Protein AF-A0A929UCB6-F1 (afdb_monomer_lite)

pLDDT: mean 86.77, std 10.2, range [45.97, 95.31]

Secondary structure (DSSP, 8-state):
-HHHHHHHHHHHHHHHHHHHHHHHHHTT--SSHHHHHHHIIIIIHHHHHHHHHHHHHHHHHS-TTT--SPPHHHHHH---

Foldseek 3Di:
DVVLVVLLVVLVVQLVVLVVLLVVLVVVQDPDPVSNVVSCVPPNVVSVVSNVVSVVVNLVSDDPVPDPDPDPCCVVPVDD

Sequence (80 aa):
ETEICTKSAKLTDELLSSTQKLEADMEKVPENNEDAMRYYHRIIVKDMEACRLAADQLEAITDEKYWPFPVYSKLLFSEK

Radius of gyration: 16.1 Å; chains: 1; bounding box: 37×32×45 Å

Structure (mmCIF, N/CA/C/O backbone):
data_AF-A0A929UCB6-F1
#
_entry.id   AF-A0A929UCB6-F1
#
loop_
_atom_site.group_PDB
_atom_site.id
_atom_site.type_symbol
_atom_site.label_atom_id
_atom_site.label_alt_id
_atom_site.label_comp_id
_atom_site.label_asym_id
_atom_site.label_entity_id
_atom_site.label_seq_id
_atom_site.pdbx_PDB_ins_code
_atom_site.Cartn_x
_atom_site.Cartn_y
_atom_site.Cartn_z
_atom_site.occupancy
_atom_site.B_iso_or_equiv
_atom_site.auth_seq_id
_atom_site.auth_comp_id
_atom_site.auth_asym_id
_atom_site.auth_atom_id
_atom_site.pdbx_PDB_model_num
ATOM 1 N N . GLU A 1 1 ? -14.036 -6.927 22.601 1.00 54.59 1 GLU A N 1
ATOM 2 C CA . GLU A 1 1 ? -12.924 -5.949 22.663 1.00 54.59 1 GLU A CA 1
ATOM 3 C C . GLU A 1 1 ? -11.626 -6.492 22.067 1.00 54.59 1 GLU A C 1
ATOM 5 O O . GLU A 1 1 ? -11.092 -5.865 21.163 1.00 54.59 1 GLU A O 1
ATOM 10 N N . THR A 1 2 ? -11.157 -7.679 22.467 1.00 75.88 2 THR A N 1
ATOM 11 C CA . THR A 1 2 ? -9.913 -8.282 21.937 1.00 75.88 2 THR A CA 1
ATOM 12 C C . THR A 1 2 ? -9.914 -8.492 20.419 1.00 75.88 2 THR A C 1
ATOM 14 O O . THR A 1 2 ? -8.902 -8.255 19.770 1.00 75.88 2 THR A O 1
ATOM 17 N N . GLU A 1 3 ? -11.051 -8.874 19.832 1.00 81.75 3 GLU A N 1
ATOM 18 C CA . GLU A 1 3 ? -11.149 -9.167 18.397 1.00 81.75 3 GLU A CA 1
ATOM 19 C C . GLU A 1 3 ? -10.867 -7.943 17.506 1.00 81.75 3 GLU A C 1
ATOM 21 O O . GLU A 1 3 ? -10.117 -8.047 16.536 1.00 81.75 3 GLU A O 1
ATOM 26 N N . ILE A 1 4 ? -11.399 -6.768 17.856 1.00 82.06 4 ILE A N 1
ATOM 27 C CA . ILE A 1 4 ? -11.183 -5.529 17.088 1.00 82.06 4 ILE A CA 1
ATOM 28 C C . ILE A 1 4 ? -9.720 -5.094 17.187 1.00 82.06 4 ILE A C 1
ATOM 30 O O . ILE A 1 4 ? -9.105 -4.813 16.161 1.00 82.06 4 ILE A O 1
ATOM 34 N N . CYS A 1 5 ? -9.128 -5.138 18.386 1.00 82.31 5 CYS A N 1
ATOM 35 C CA . CYS A 1 5 ? -7.701 -4.861 18.563 1.00 82.31 5 CYS A CA 1
ATOM 36 C C . CYS A 1 5 ? -6.829 -5.797 17.719 1.00 82.31 5 CYS A C 1
ATOM 38 O O . CYS A 1 5 ? -5.896 -5.339 17.067 1.00 82.31 5 CYS A O 1
ATOM 40 N N . THR A 1 6 ? -7.144 -7.096 17.670 1.00 87.12 6 THR A N 1
ATOM 41 C CA . THR A 1 6 ? -6.375 -8.030 16.831 1.00 87.12 6 THR A CA 1
ATOM 42 C C . THR A 1 6 ? -6.534 -7.760 15.337 1.00 87.12 6 THR A C 1
ATOM 44 O O . THR A 1 6 ? -5.570 -7.928 14.596 1.00 87.12 6 THR A O 1
ATOM 47 N N . LYS A 1 7 ? -7.720 -7.335 14.881 1.00 88.06 7 LYS A N 1
ATOM 48 C CA . LYS A 1 7 ? -7.950 -6.957 13.478 1.00 88.06 7 LYS A CA 1
ATOM 49 C C . LYS A 1 7 ? -7.185 -5.683 13.117 1.00 88.06 7 LYS A C 1
ATOM 51 O O . LYS A 1 7 ? -6.485 -5.677 12.115 1.00 88.06 7 LYS A O 1
ATOM 56 N N . SER A 1 8 ? -7.253 -4.655 13.960 1.00 87.38 8 SER A N 1
ATOM 57 C CA . SER A 1 8 ? -6.522 -3.397 13.765 1.00 87.38 8 SER A CA 1
ATOM 58 C C . SER A 1 8 ? -5.004 -3.602 13.743 1.00 87.38 8 SER A C 1
ATOM 60 O O . SER A 1 8 ? -4.341 -3.082 12.848 1.00 87.38 8 SER A O 1
ATOM 62 N N . ALA A 1 9 ? -4.461 -4.427 14.647 1.00 90.25 9 ALA A N 1
ATOM 63 C CA . ALA A 1 9 ? -3.037 -4.762 14.649 1.00 90.25 9 ALA A CA 1
ATOM 64 C C . ALA A 1 9 ? -2.617 -5.449 13.339 1.00 90.25 9 ALA A C 1
ATOM 66 O O . ALA A 1 9 ? -1.696 -4.991 12.674 1.00 90.25 9 ALA A O 1
ATOM 67 N N . LYS A 1 10 ? -3.359 -6.481 12.913 1.00 92.31 10 LYS A N 1
ATOM 68 C CA . LYS A 1 10 ? -3.074 -7.203 11.663 1.00 92.31 10 LYS A CA 1
ATOM 69 C C . LYS A 1 10 ? -3.110 -6.301 10.434 1.00 92.31 10 LYS A C 1
ATOM 71 O O . LYS A 1 10 ? -2.216 -6.388 9.604 1.00 92.31 10 LYS A O 1
ATOM 76 N N . LEU A 1 11 ? -4.128 -5.449 10.318 1.00 91.69 11 LEU A N 1
ATOM 77 C CA . LEU A 1 11 ? -4.256 -4.545 9.175 1.00 91.69 11 LEU A CA 1
ATOM 78 C C . LEU A 1 11 ? -3.170 -3.467 9.176 1.00 91.69 11 LEU A C 1
ATOM 80 O O . LEU A 1 11 ? -2.691 -3.085 8.115 1.00 91.69 11 LEU A O 1
ATOM 84 N N . THR A 1 12 ? -2.751 -3.004 10.355 1.00 91.19 12 THR A N 1
ATOM 85 C CA . THR A 1 12 ? -1.607 -2.089 10.484 1.00 91.19 12 THR A CA 1
ATOM 86 C C . THR A 1 12 ? -0.316 -2.756 10.013 1.00 91.19 12 THR A C 1
ATOM 88 O O . THR A 1 12 ? 0.435 -2.154 9.248 1.00 91.19 12 THR A O 1
ATOM 91 N N . ASP A 1 13 ? -0.078 -4.007 10.415 1.00 93.06 13 ASP A N 1
ATOM 92 C CA . ASP A 1 13 ? 1.091 -4.778 9.978 1.00 93.06 13 ASP A CA 1
ATOM 93 C C . ASP A 1 13 ? 1.063 -5.036 8.459 1.00 93.06 13 ASP A C 1
ATOM 95 O O . ASP A 1 13 ? 2.083 -4.906 7.779 1.00 93.06 13 ASP A O 1
ATOM 99 N N . GLU A 1 14 ? -0.108 -5.365 7.908 1.00 93.31 14 GLU A N 1
ATOM 100 C CA . GLU A 1 14 ? -0.313 -5.591 6.473 1.00 93.31 14 GLU A CA 1
ATOM 101 C C . GLU A 1 14 ? -0.104 -4.313 5.654 1.00 93.31 14 GLU A C 1
ATOM 103 O O . GLU A 1 14 ? 0.578 -4.343 4.624 1.00 93.31 14 GLU A O 1
ATOM 108 N N . LEU A 1 15 ? -0.625 -3.180 6.134 1.00 92.50 15 LEU A N 1
ATOM 109 C CA . LEU A 1 15 ? -0.399 -1.876 5.522 1.00 92.50 15 LEU A CA 1
ATOM 110 C C . LEU A 1 15 ? 1.092 -1.529 5.536 1.00 92.50 15 LEU A C 1
ATOM 112 O O . LEU A 1 15 ? 1.629 -1.175 4.490 1.00 92.50 15 LEU A O 1
ATOM 116 N N . LEU A 1 16 ? 1.770 -1.698 6.677 1.00 93.25 16 LEU A N 1
ATOM 117 C CA . LEU A 1 16 ? 3.202 -1.427 6.809 1.00 93.25 16 LEU A CA 1
ATOM 118 C C . LEU A 1 16 ? 4.033 -2.285 5.846 1.00 93.25 16 LEU A C 1
ATOM 120 O O . LEU A 1 16 ? 4.902 -1.767 5.139 1.00 93.25 16 LEU A O 1
ATOM 124 N N . SER A 1 17 ? 3.751 -3.588 5.781 1.00 94.12 17 SER A N 1
ATOM 125 C CA . SER A 1 17 ? 4.440 -4.499 4.865 1.00 94.12 17 SER A CA 1
ATOM 126 C C . SER A 1 17 ? 4.198 -4.122 3.401 1.00 94.12 17 SER A C 1
ATOM 128 O O . SER A 1 17 ? 5.136 -4.142 2.601 1.00 94.12 17 SER A O 1
ATOM 130 N N . SER A 1 18 ? 2.969 -3.736 3.056 1.00 92.69 18 SER A N 1
ATOM 131 C CA . SER A 1 18 ? 2.613 -3.308 1.701 1.00 92.69 18 SER A CA 1
ATOM 132 C C . SER A 1 18 ? 3.308 -1.998 1.325 1.00 92.69 18 SER A C 1
ATOM 134 O O . SER A 1 18 ? 3.843 -1.892 0.223 1.00 92.69 18 SER A O 1
ATOM 136 N N . THR A 1 19 ? 3.395 -1.031 2.246 1.00 93.12 19 THR A N 1
ATOM 137 C CA . THR A 1 19 ? 4.116 0.230 2.008 1.00 93.12 19 THR A CA 1
ATOM 138 C C . THR A 1 19 ? 5.612 0.011 1.827 1.00 93.12 19 THR A C 1
ATOM 140 O O . THR A 1 19 ? 6.185 0.549 0.886 1.00 93.12 19 THR A O 1
ATOM 143 N N . GLN A 1 20 ? 6.233 -0.846 2.643 1.00 95.19 20 GLN A N 1
ATOM 144 C CA . GLN A 1 20 ? 7.652 -1.190 2.493 1.00 95.19 20 GLN A CA 1
ATOM 145 C C . GLN A 1 20 ? 7.930 -1.865 1.149 1.00 95.19 20 GLN A C 1
ATOM 147 O O . GLN A 1 20 ? 8.941 -1.596 0.503 1.00 95.19 20 GLN A O 1
ATOM 152 N N . LYS A 1 21 ? 7.023 -2.743 0.709 1.00 94.50 21 LYS A N 1
ATOM 153 C CA . LYS A 1 21 ? 7.123 -3.380 -0.602 1.00 94.50 21 LYS A CA 1
ATOM 154 C C . LYS A 1 21 ? 7.008 -2.350 -1.727 1.00 94.50 21 LYS A C 1
ATOM 156 O O . LYS A 1 21 ? 7.842 -2.356 -2.627 1.00 94.50 21 LYS A O 1
ATOM 161 N N . LEU A 1 22 ? 6.016 -1.463 -1.655 1.00 94.06 22 LEU A N 1
ATOM 162 C CA . LEU A 1 22 ? 5.811 -0.394 -2.632 1.00 94.06 22 LEU A CA 1
ATOM 163 C C . LEU A 1 22 ? 7.042 0.518 -2.736 1.00 94.06 22 LEU A C 1
ATOM 165 O O . LEU A 1 22 ? 7.463 0.835 -3.844 1.00 94.06 22 LEU A O 1
ATOM 169 N N . GLU A 1 23 ? 7.640 0.907 -1.607 1.00 94.69 23 GLU A N 1
ATOM 170 C CA . GLU A 1 23 ? 8.881 1.691 -1.570 1.00 94.69 23 GLU A CA 1
ATOM 171 C C . GLU A 1 23 ? 10.041 0.938 -2.235 1.00 94.69 23 GLU A C 1
ATOM 173 O O . GLU A 1 23 ? 10.686 1.469 -3.139 1.00 94.69 23 GLU A O 1
ATOM 178 N N . ALA A 1 24 ? 10.255 -0.328 -1.868 1.00 95.25 24 ALA A N 1
ATOM 179 C CA . ALA A 1 24 ? 11.321 -1.147 -2.442 1.00 95.25 24 ALA A CA 1
ATOM 180 C C . ALA A 1 24 ? 11.140 -1.398 -3.949 1.00 95.25 24 ALA A C 1
ATOM 182 O O . ALA A 1 24 ? 12.120 -1.500 -4.687 1.00 95.25 24 ALA A O 1
ATOM 183 N N . ASP A 1 25 ? 9.902 -1.533 -4.423 1.00 94.19 25 ASP A N 1
ATOM 184 C CA . ASP A 1 25 ? 9.620 -1.722 -5.844 1.00 94.19 25 ASP A CA 1
ATOM 185 C C . ASP A 1 25 ? 9.686 -0.397 -6.617 1.00 94.19 25 ASP A C 1
ATOM 187 O O . ASP A 1 25 ? 10.056 -0.420 -7.793 1.00 94.19 25 ASP A O 1
ATOM 191 N N . MET A 1 26 ? 9.445 0.748 -5.969 1.00 92.94 26 MET A N 1
ATOM 192 C CA . MET A 1 26 ? 9.669 2.083 -6.539 1.00 92.94 26 MET A CA 1
ATOM 193 C C . MET A 1 26 ? 11.153 2.346 -6.827 1.00 92.94 26 MET A C 1
ATOM 195 O O . MET A 1 26 ? 11.484 2.947 -7.846 1.00 92.94 26 MET A O 1
ATOM 199 N N . GLU A 1 27 ? 12.059 1.854 -5.978 1.00 94.19 27 GLU A N 1
ATOM 200 C CA . GLU A 1 27 ? 13.510 1.957 -6.203 1.00 94.19 27 GLU A CA 1
ATOM 201 C C . GLU A 1 27 ? 13.995 1.139 -7.412 1.00 94.19 27 GLU A C 1
ATOM 203 O O . GLU A 1 27 ? 15.056 1.415 -7.969 1.00 94.19 27 GLU A O 1
ATOM 208 N N . LYS A 1 28 ? 13.222 0.137 -7.846 1.00 93.94 28 LYS A N 1
ATOM 209 C CA . LYS A 1 28 ? 13.561 -0.751 -8.972 1.00 93.94 28 LYS A CA 1
ATOM 210 C C . LYS A 1 28 ? 12.987 -0.284 -10.307 1.00 93.94 28 LYS A C 1
ATOM 212 O O . LYS A 1 28 ? 13.102 -1.008 -11.300 1.00 93.94 28 LYS A O 1
ATOM 217 N N . VAL A 1 29 ? 12.337 0.880 -10.344 1.00 93.25 29 VAL A N 1
ATOM 218 C CA . VAL A 1 29 ? 11.773 1.423 -11.582 1.00 93.25 29 VAL A CA 1
ATOM 219 C C . VAL A 1 29 ? 12.910 1.625 -12.596 1.00 93.25 29 VAL A C 1
ATOM 221 O O . VAL A 1 29 ? 13.884 2.315 -12.295 1.00 93.25 29 VAL A O 1
ATOM 224 N N . PRO A 1 30 ? 12.822 1.023 -13.795 1.00 92.56 30 PRO A N 1
ATOM 225 C CA . PRO A 1 30 ? 13.872 1.144 -14.799 1.00 92.56 30 PRO A CA 1
ATOM 226 C C . PRO A 1 30 ? 13.941 2.570 -15.365 1.00 92.56 30 PRO A C 1
ATOM 228 O O . PRO A 1 30 ? 12.929 3.254 -15.471 1.00 92.56 30 PRO A O 1
ATOM 231 N N . GLU A 1 31 ? 15.129 3.006 -15.792 1.00 91.62 31 GLU A N 1
ATOM 232 C CA . GLU A 1 31 ? 15.332 4.352 -16.358 1.00 91.62 31 GLU A CA 1
ATOM 233 C C . GLU A 1 31 ? 14.715 4.525 -17.756 1.00 91.62 31 GLU A C 1
ATOM 235 O O . GLU A 1 31 ? 14.390 5.637 -18.172 1.00 91.62 31 GLU A O 1
ATOM 240 N N . ASN A 1 32 ? 14.558 3.432 -18.514 1.00 95.31 32 ASN A N 1
ATOM 241 C CA . ASN A 1 32 ? 13.941 3.488 -19.834 1.00 95.31 32 ASN A CA 1
ATOM 242 C C . ASN A 1 32 ? 12.446 3.805 -19.704 1.00 95.31 32 ASN A C 1
ATOM 244 O O . ASN A 1 32 ? 11.706 3.054 -19.077 1.00 95.31 32 ASN A O 1
ATOM 248 N N . ASN A 1 33 ? 11.990 4.871 -20.366 1.00 91.50 33 ASN A N 1
ATOM 249 C CA . ASN A 1 33 ? 10.607 5.342 -20.282 1.00 91.50 33 ASN A CA 1
ATOM 250 C C . ASN A 1 33 ? 9.551 4.276 -20.627 1.00 91.50 33 ASN A C 1
ATOM 252 O O . ASN A 1 33 ? 8.512 4.223 -19.971 1.00 91.50 33 ASN A O 1
ATOM 256 N N . GLU A 1 34 ? 9.771 3.432 -21.641 1.00 93.62 34 GLU A N 1
ATOM 257 C CA . GLU A 1 34 ? 8.785 2.410 -22.019 1.00 93.62 34 GLU A CA 1
ATOM 258 C C . GLU A 1 34 ? 8.695 1.308 -20.961 1.00 93.62 34 GLU A C 1
ATOM 260 O O . GLU A 1 34 ? 7.597 0.925 -20.540 1.00 93.62 34 GLU A O 1
ATOM 265 N N . ASP A 1 35 ? 9.846 0.842 -20.485 1.00 91.56 35 ASP A N 1
ATOM 266 C CA . ASP A 1 35 ? 9.911 -0.168 -19.434 1.00 91.56 35 ASP A CA 1
ATOM 267 C C . ASP A 1 35 ? 9.391 0.382 -18.104 1.00 91.56 35 ASP A C 1
ATOM 269 O O . ASP A 1 35 ? 8.676 -0.326 -17.395 1.00 91.56 35 ASP A O 1
ATOM 273 N N . ALA A 1 36 ? 9.650 1.657 -17.802 1.00 93.56 36 ALA A N 1
ATOM 274 C CA . ALA A 1 36 ? 9.138 2.344 -16.623 1.00 93.56 36 ALA A CA 1
ATOM 275 C C . ALA A 1 36 ? 7.612 2.397 -16.659 1.00 93.56 36 ALA A C 1
ATOM 277 O O . ALA A 1 36 ? 6.961 1.971 -15.708 1.00 93.56 36 ALA A O 1
ATOM 278 N N . MET A 1 37 ? 7.018 2.829 -17.779 1.00 93.75 37 MET A N 1
ATOM 279 C CA . MET A 1 37 ? 5.560 2.845 -17.949 1.00 93.75 37 MET A CA 1
ATOM 280 C C . MET A 1 37 ? 4.952 1.455 -17.735 1.00 93.75 37 MET A C 1
ATOM 282 O O . MET A 1 37 ? 3.955 1.306 -17.020 1.00 93.75 37 MET A O 1
ATOM 286 N N . ARG A 1 38 ? 5.563 0.416 -18.318 1.00 94.81 38 ARG A N 1
ATOM 287 C CA . ARG A 1 38 ? 5.115 -0.974 -18.139 1.00 94.81 38 ARG A CA 1
ATOM 288 C C . ARG A 1 38 ? 5.256 -1.427 -16.687 1.00 94.81 38 ARG A C 1
ATOM 290 O O . ARG A 1 38 ? 4.362 -2.115 -16.194 1.00 94.81 38 ARG A O 1
ATOM 297 N N . TYR A 1 39 ? 6.341 -1.055 -16.017 1.00 95.31 39 TYR A N 1
ATOM 298 C CA . TYR A 1 39 ? 6.615 -1.411 -14.629 1.00 95.31 39 TYR A CA 1
ATOM 299 C C . TYR A 1 39 ? 5.637 -0.729 -13.668 1.00 95.31 39 TYR A C 1
ATOM 301 O O . TYR A 1 39 ? 5.003 -1.409 -12.862 1.00 95.31 39 TYR A O 1
ATOM 309 N N . TYR A 1 40 ? 5.405 0.576 -13.830 1.00 94.88 40 TYR A N 1
ATOM 310 C CA . TYR A 1 40 ? 4.402 1.317 -13.067 1.00 94.88 40 TYR A CA 1
ATOM 311 C C . TYR A 1 40 ? 3.021 0.681 -13.189 1.00 94.88 40 TYR A C 1
ATOM 313 O O . TYR A 1 40 ? 2.374 0.385 -12.186 1.00 94.88 40 TYR A O 1
ATOM 321 N N . HIS A 1 41 ? 2.584 0.408 -14.419 1.00 94.38 41 HIS A N 1
ATOM 322 C CA . HIS A 1 41 ? 1.258 -0.149 -14.657 1.00 94.38 41 HIS A CA 1
ATOM 323 C C . HIS A 1 41 ? 1.095 -1.581 -14.122 1.00 94.38 41 HIS A C 1
ATOM 325 O O . HIS A 1 41 ? 0.016 -1.955 -13.667 1.00 94.38 41 HIS A O 1
ATOM 331 N N . ARG A 1 42 ? 2.145 -2.409 -14.192 1.00 93.75 42 ARG A N 1
ATOM 332 C CA . ARG A 1 42 ? 2.057 -3.835 -13.834 1.00 93.75 42 ARG A CA 1
ATOM 333 C C . ARG A 1 42 ? 2.336 -4.127 -12.366 1.00 93.75 42 ARG A C 1
ATOM 335 O O . ARG A 1 42 ? 1.772 -5.103 -11.868 1.00 93.75 42 ARG A O 1
ATOM 342 N N . ILE A 1 43 ? 3.224 -3.356 -11.742 1.00 94.56 43 ILE A N 1
ATOM 343 C CA . ILE A 1 43 ? 3.773 -3.613 -10.406 1.00 94.56 43 ILE A CA 1
ATOM 344 C C . ILE A 1 43 ? 3.287 -2.531 -9.443 1.00 94.56 43 ILE A C 1
ATOM 346 O O . ILE A 1 43 ? 2.410 -2.805 -8.629 1.00 94.56 43 ILE A O 1
ATOM 350 N N . ILE A 1 44 ? 3.725 -1.283 -9.637 1.00 94.94 44 ILE A N 1
ATOM 351 C CA . ILE A 1 44 ? 3.462 -0.182 -8.697 1.00 94.94 44 ILE A CA 1
ATOM 352 C C . ILE A 1 44 ? 1.967 0.047 -8.465 1.00 94.94 44 ILE A C 1
ATOM 354 O O . ILE A 1 44 ? 1.541 0.154 -7.321 1.00 94.94 44 ILE A O 1
ATOM 358 N N . VAL A 1 45 ? 1.141 0.069 -9.517 1.00 94.56 45 VAL A N 1
ATOM 359 C CA . VAL A 1 45 ? -0.315 0.259 -9.365 1.00 94.56 45 VAL A CA 1
ATOM 360 C C . VAL A 1 45 ? -0.952 -0.848 -8.517 1.00 94.56 45 VAL A C 1
ATOM 362 O O . VAL A 1 45 ? -1.851 -0.564 -7.730 1.00 94.56 45 VAL A O 1
ATOM 365 N N . LYS A 1 46 ? -0.476 -2.094 -8.630 1.00 94.06 46 LYS A N 1
ATOM 366 C CA . LYS A 1 46 ? -0.997 -3.209 -7.825 1.00 94.06 46 LYS A CA 1
ATOM 367 C C . LYS A 1 46 ? -0.556 -3.114 -6.371 1.00 94.06 46 LYS A C 1
ATOM 369 O O . LYS A 1 46 ? -1.350 -3.395 -5.480 1.00 94.06 46 LYS A O 1
ATOM 374 N N . ASP A 1 47 ? 0.683 -2.701 -6.129 1.00 93.75 47 ASP A N 1
ATOM 375 C CA . ASP A 1 47 ? 1.182 -2.499 -4.769 1.00 93.75 47 ASP A CA 1
ATOM 376 C C . ASP A 1 47 ? 0.471 -1.317 -4.091 1.00 93.75 47 ASP A C 1
ATOM 378 O O . ASP A 1 47 ? 0.076 -1.412 -2.931 1.00 93.75 47 ASP A O 1
ATOM 382 N N . MET A 1 48 ? 0.193 -0.242 -4.837 1.00 93.81 48 MET A N 1
ATOM 383 C CA . MET A 1 48 ? -0.645 0.868 -4.370 1.00 93.81 48 MET A CA 1
ATOM 384 C C . MET A 1 48 ? -2.072 0.418 -4.042 1.00 93.81 48 MET A C 1
ATOM 386 O O . MET A 1 48 ? -2.639 0.861 -3.044 1.00 93.81 48 MET A O 1
ATOM 390 N N . GLU A 1 49 ? -2.661 -0.459 -4.858 1.00 94.31 49 GLU A N 1
ATOM 391 C CA . GLU A 1 49 ? -3.987 -1.021 -4.592 1.00 94.31 49 GLU A CA 1
ATOM 392 C C . GLU A 1 49 ? -4.001 -1.866 -3.311 1.00 94.31 49 GLU A C 1
ATOM 394 O O . GLU A 1 49 ? -4.931 -1.733 -2.517 1.00 94.31 49 GLU A O 1
ATOM 399 N N . ALA A 1 50 ? -2.955 -2.660 -3.061 1.00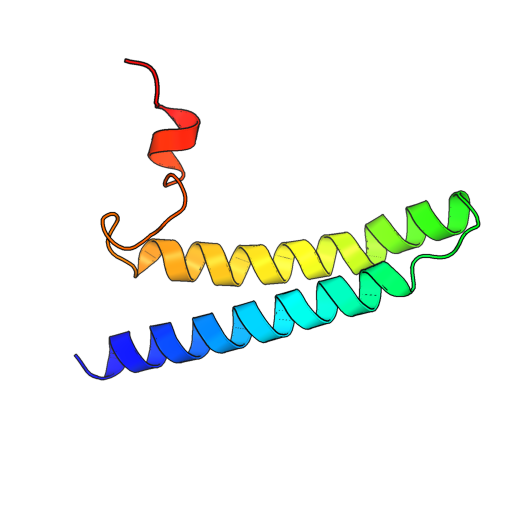 92.31 50 ALA A N 1
ATOM 400 C CA . ALA A 1 50 ? -2.811 -3.430 -1.825 1.00 92.31 50 ALA A CA 1
ATOM 401 C C . ALA A 1 50 ? -2.734 -2.523 -0.585 1.00 92.31 50 ALA A C 1
ATOM 403 O O . ALA A 1 50 ? -3.489 -2.721 0.368 1.00 92.31 50 ALA A O 1
ATOM 404 N N . CYS A 1 51 ? -1.902 -1.474 -0.628 1.00 92.56 51 CYS A N 1
ATOM 405 C CA . CYS A 1 51 ? -1.848 -0.465 0.435 1.00 92.56 51 CYS A CA 1
ATOM 406 C C . CYS A 1 51 ? -3.219 0.182 0.666 1.00 92.56 51 CYS A C 1
ATOM 408 O O . CYS A 1 51 ? -3.651 0.341 1.807 1.00 92.56 51 CYS A O 1
ATOM 410 N N . ARG A 1 52 ? -3.924 0.537 -0.416 1.00 91.31 52 ARG A N 1
ATOM 411 C CA . ARG A 1 52 ? -5.241 1.172 -0.325 1.00 91.31 52 ARG A CA 1
ATOM 412 C C . ARG A 1 52 ? -6.266 0.255 0.336 1.00 91.31 52 ARG A C 1
ATOM 414 O O . ARG A 1 52 ? -6.957 0.697 1.240 1.00 91.31 52 ARG A O 1
ATOM 421 N N . LEU A 1 53 ? -6.331 -1.017 -0.054 1.00 91.12 53 LEU A N 1
ATOM 422 C CA . LEU A 1 53 ? -7.283 -1.972 0.524 1.00 91.12 53 LEU A CA 1
ATOM 423 C C . LEU A 1 53 ? -7.103 -2.133 2.040 1.00 91.12 53 LEU A C 1
ATOM 425 O O . LEU A 1 53 ? -8.093 -2.147 2.771 1.00 91.12 53 LEU A O 1
ATOM 429 N N . ALA A 1 54 ? -5.858 -2.220 2.519 1.00 90.75 54 ALA A N 1
ATOM 430 C CA . ALA A 1 54 ? -5.576 -2.297 3.952 1.00 90.75 54 ALA A CA 1
ATOM 431 C C . ALA A 1 54 ? -5.963 -0.995 4.683 1.00 90.75 54 ALA A C 1
ATOM 433 O O . ALA A 1 54 ? -6.557 -1.042 5.762 1.00 90.75 54 ALA A O 1
ATOM 434 N N . ALA A 1 55 ? -5.686 0.165 4.078 1.00 89.12 55 ALA A N 1
ATOM 435 C CA . ALA A 1 55 ? -6.059 1.468 4.626 1.00 89.12 55 ALA A CA 1
ATOM 436 C C . ALA A 1 55 ? -7.584 1.682 4.677 1.00 89.12 55 ALA A C 1
ATOM 438 O O . ALA A 1 55 ? -8.087 2.120 5.706 1.00 89.12 55 ALA A O 1
ATOM 439 N N . ASP A 1 56 ? -8.326 1.309 3.631 1.00 89.56 56 ASP A N 1
ATOM 440 C CA . ASP A 1 56 ? -9.793 1.420 3.579 1.00 89.56 56 ASP A CA 1
ATOM 441 C C . ASP A 1 56 ? -10.451 0.554 4.672 1.00 89.56 56 ASP A C 1
ATOM 443 O O . ASP A 1 56 ? -11.424 0.946 5.322 1.00 89.56 56 ASP A O 1
ATOM 447 N N . GLN A 1 57 ? -9.900 -0.640 4.919 1.00 88.62 57 GLN A N 1
ATOM 448 C CA . GLN A 1 57 ? -10.368 -1.516 5.995 1.00 88.62 57 GLN A CA 1
ATOM 449 C C . GLN A 1 57 ? -10.051 -0.948 7.383 1.00 88.62 57 GLN A C 1
ATOM 451 O O . GLN A 1 57 ? -10.862 -1.106 8.299 1.00 88.62 57 GLN A O 1
ATOM 456 N N . LEU A 1 58 ? -8.905 -0.278 7.542 1.00 87.44 58 LEU A N 1
ATOM 457 C CA . LEU A 1 58 ? -8.555 0.442 8.768 1.00 87.44 58 LEU A CA 1
ATOM 458 C C . LEU A 1 58 ? -9.458 1.659 8.999 1.00 87.44 58 LEU A C 1
ATOM 460 O O . LEU A 1 58 ? -9.876 1.868 10.139 1.00 87.44 58 LEU A O 1
ATOM 464 N N . GLU A 1 59 ? -9.808 2.411 7.952 1.00 86.88 59 GLU A N 1
ATOM 465 C CA . GLU A 1 59 ? -10.745 3.543 8.023 1.00 86.88 59 GLU A CA 1
ATOM 466 C C . GLU A 1 59 ? -12.106 3.089 8.570 1.00 86.88 59 GLU A C 1
ATOM 468 O O . GLU A 1 59 ? -12.664 3.733 9.453 1.00 86.88 59 GLU A O 1
ATOM 473 N N . ALA A 1 60 ? -12.614 1.933 8.128 1.00 85.38 60 ALA A N 1
ATOM 474 C CA . ALA A 1 60 ? -13.916 1.421 8.560 1.00 85.38 60 ALA A CA 1
ATOM 475 C C . ALA A 1 60 ? -13.982 0.999 10.043 1.00 85.38 60 ALA A C 1
ATOM 477 O O . ALA A 1 60 ? -15.077 0.917 10.606 1.00 85.38 60 ALA A O 1
ATOM 478 N N . ILE A 1 61 ? -12.842 0.686 10.671 1.00 87.12 61 ILE A N 1
ATOM 479 C CA . ILE A 1 61 ? -12.782 0.217 12.068 1.00 87.12 61 ILE A CA 1
ATOM 480 C C . ILE A 1 61 ? -12.171 1.236 13.034 1.00 87.12 61 ILE A C 1
ATOM 482 O O . ILE A 1 61 ? -12.243 1.031 14.248 1.00 87.12 61 ILE A O 1
ATOM 486 N N . THR A 1 62 ? -11.559 2.302 12.517 1.00 83.69 62 THR A N 1
ATOM 487 C CA . THR A 1 62 ? -10.937 3.357 13.321 1.00 83.69 62 THR A CA 1
ATO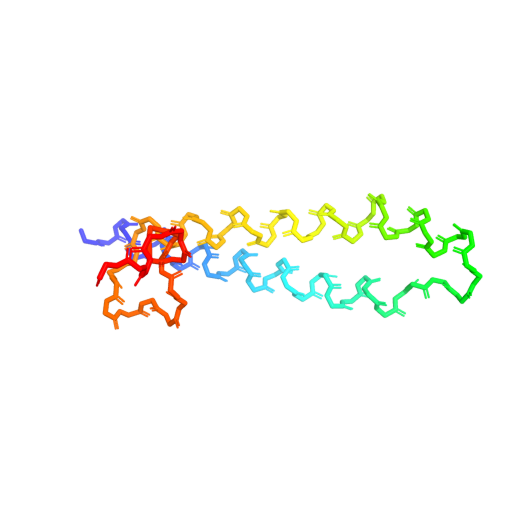M 488 C C . THR A 1 62 ? -11.905 4.521 13.458 1.00 83.69 62 THR A C 1
ATOM 490 O O . THR A 1 62 ? -12.496 4.972 12.484 1.00 83.69 62 THR A O 1
ATOM 493 N N . ASP A 1 63 ? -12.078 5.022 14.678 1.00 83.06 63 ASP A N 1
ATOM 494 C CA . ASP A 1 63 ? -12.899 6.210 14.903 1.00 83.06 63 ASP A CA 1
ATOM 495 C C . ASP A 1 63 ? -12.250 7.442 14.249 1.00 83.06 63 ASP A C 1
ATOM 497 O O . ASP A 1 63 ? -11.027 7.613 14.268 1.00 83.06 63 ASP A O 1
ATOM 501 N N . GLU A 1 64 ? -13.084 8.319 13.695 1.00 77.00 64 GLU A N 1
ATOM 502 C CA . GLU A 1 64 ? -12.682 9.526 12.972 1.00 77.00 64 GLU A CA 1
ATOM 503 C C . GLU A 1 64 ? -11.727 10.422 13.776 1.00 77.00 64 GLU A C 1
ATOM 505 O O . GLU A 1 64 ? -10.843 11.061 13.210 1.00 77.00 64 GLU A O 1
ATOM 510 N N . LYS A 1 65 ? -11.849 10.445 15.109 1.00 80.19 65 LYS A N 1
ATOM 511 C CA . LYS A 1 65 ? -10.957 11.218 15.984 1.00 80.19 65 LYS A CA 1
ATOM 512 C C . LYS A 1 65 ? -9.502 10.739 15.931 1.00 80.19 65 LYS A C 1
ATOM 514 O O . LYS A 1 65 ? -8.595 11.522 16.215 1.00 80.19 65 LYS A O 1
ATOM 519 N N . TYR A 1 66 ? -9.286 9.460 15.635 1.00 80.19 66 TYR A N 1
ATOM 520 C CA . TYR A 1 66 ? -7.968 8.826 15.610 1.00 80.19 66 TYR A CA 1
ATOM 521 C C . TYR A 1 66 ? -7.460 8.561 14.190 1.00 80.19 66 TYR A C 1
ATOM 523 O O . TYR A 1 66 ? -6.282 8.246 14.031 1.00 80.19 66 TYR A O 1
ATOM 531 N N . TRP A 1 67 ? -8.308 8.709 13.169 1.00 81.81 67 TRP A N 1
ATOM 532 C CA . TRP A 1 67 ? -7.908 8.585 11.771 1.00 81.81 67 TRP A CA 1
ATOM 533 C C . TRP A 1 67 ? -7.345 9.925 11.257 1.00 81.81 67 TRP A C 1
ATOM 535 O O . TRP A 1 67 ? -8.083 10.905 11.169 1.00 81.81 67 TRP A O 1
ATOM 545 N N . PRO A 1 68 ? -6.040 10.021 10.932 1.00 78.56 68 PRO A N 1
ATOM 546 C CA . PRO A 1 68 ? -5.404 11.296 10.581 1.00 78.56 68 PRO A CA 1
ATOM 547 C C . PRO A 1 68 ? -5.760 11.788 9.170 1.00 78.56 68 PRO A C 1
ATOM 549 O O . PRO A 1 68 ? -5.464 12.933 8.826 1.00 78.56 68 PRO A O 1
ATOM 552 N N . PHE A 1 69 ? -6.371 10.933 8.347 1.00 75.38 69 PHE A N 1
ATOM 553 C CA . PHE A 1 69 ? -6.795 11.268 6.993 1.00 75.38 69 PHE A CA 1
ATOM 554 C C . PHE A 1 69 ? -8.262 11.715 6.988 1.00 75.38 69 PHE A C 1
ATOM 556 O O . PHE A 1 69 ? -9.072 11.165 7.737 1.00 75.38 69 PHE A O 1
ATOM 563 N N . PRO A 1 70 ? -8.647 12.692 6.145 1.00 75.19 70 PRO A N 1
ATOM 564 C CA . PRO A 1 70 ? -10.054 13.007 5.962 1.00 75.19 70 PRO A CA 1
ATOM 565 C C . PRO A 1 70 ? -10.769 11.762 5.435 1.00 75.19 70 PRO A C 1
ATOM 567 O O . PRO A 1 70 ? -10.414 11.247 4.377 1.00 75.19 70 PRO A O 1
ATOM 570 N N . VAL A 1 71 ? -11.778 11.299 6.173 1.00 73.62 71 VAL A N 1
ATOM 571 C CA . VAL A 1 71 ? -12.643 10.201 5.726 1.00 73.62 71 VAL A CA 1
ATOM 572 C C . VAL A 1 71 ? -13.234 10.508 4.354 1.00 73.62 71 VAL A C 1
ATOM 574 O O . VAL A 1 71 ? -13.495 11.673 4.028 1.00 73.62 71 VAL A O 1
ATOM 577 N N . TYR A 1 72 ? -13.487 9.475 3.553 1.00 66.94 72 TYR A N 1
ATOM 578 C CA . TYR A 1 72 ? -13.892 9.634 2.150 1.00 66.94 72 TYR A CA 1
ATOM 579 C C . TYR A 1 72 ? -15.116 10.555 1.977 1.00 66.94 72 TYR A C 1
ATOM 581 O O . TYR A 1 72 ? -15.164 11.396 1.080 1.00 66.94 72 TYR A O 1
ATOM 589 N N . SER A 1 73 ? -16.067 10.483 2.912 1.00 68.69 73 SER A N 1
ATOM 590 C CA . SER A 1 73 ? -17.239 11.365 2.973 1.00 68.69 73 SER A CA 1
ATOM 591 C C . SER A 1 73 ? -16.874 12.842 3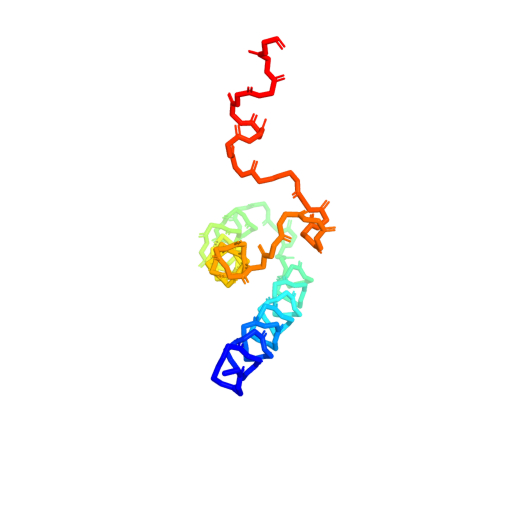.139 1.00 68.69 73 SER A C 1
ATOM 593 O O . SER A 1 73 ? -17.496 13.703 2.525 1.00 68.69 73 SER A O 1
ATOM 595 N N . LYS A 1 74 ? -15.852 13.158 3.941 1.00 73.69 74 LYS A N 1
ATOM 596 C CA . LYS A 1 74 ? -15.341 14.527 4.065 1.00 73.69 74 LYS A CA 1
ATOM 597 C C . LYS A 1 74 ? -14.579 14.945 2.819 1.00 73.69 74 LYS A C 1
ATOM 599 O O . LYS A 1 74 ? -14.723 16.080 2.406 1.00 73.69 74 LYS A O 1
ATOM 604 N N . LEU A 1 75 ? -13.807 14.060 2.193 1.00 74.56 75 LEU A N 1
ATOM 605 C CA . LEU A 1 75 ? -13.102 14.406 0.957 1.00 74.56 75 LEU A CA 1
ATOM 606 C C . LEU A 1 75 ? -14.072 14.730 -0.193 1.00 74.56 75 LEU A C 1
ATOM 608 O O . LEU A 1 75 ? -13.827 15.657 -0.959 1.00 74.56 75 LEU A O 1
ATOM 612 N N . LEU A 1 76 ? -15.171 13.979 -0.303 1.00 76.62 76 LEU A N 1
ATOM 613 C CA . LEU A 1 76 ? -16.160 14.149 -1.370 1.00 76.62 76 LEU A CA 1
ATOM 614 C C . LEU A 1 76 ? -17.207 15.236 -1.098 1.00 76.62 76 LEU A C 1
ATOM 616 O O . LEU A 1 76 ? -17.764 15.783 -2.048 1.00 76.62 76 LEU A O 1
ATOM 620 N N . PHE A 1 77 ? -17.506 15.525 0.171 1.00 77.19 77 PHE A N 1
ATOM 621 C CA . PHE A 1 77 ? -18.610 16.408 0.564 1.00 77.19 77 PHE A CA 1
ATOM 622 C C . PHE A 1 77 ? -18.199 17.478 1.591 1.00 77.19 77 PHE A C 1
ATOM 624 O O . PHE A 1 77 ? -19.059 17.984 2.309 1.00 77.19 77 PHE A O 1
ATOM 631 N N . SER A 1 78 ? -16.909 17.838 1.681 1.00 62.78 78 SER A N 1
ATOM 632 C CA . SER A 1 78 ? -16.416 18.897 2.587 1.00 62.78 78 SER A CA 1
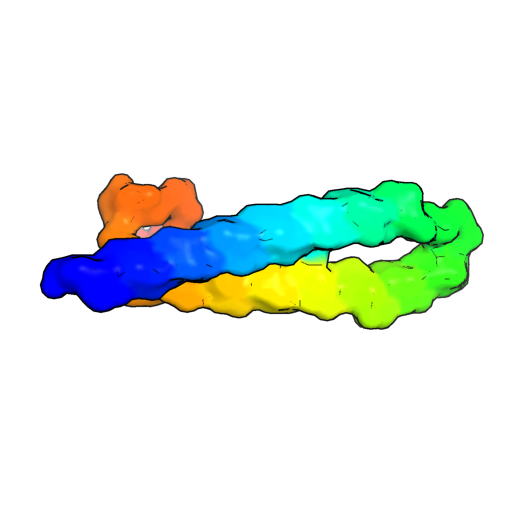ATOM 633 C C . SER A 1 78 ? -16.996 20.280 2.303 1.00 62.78 78 SER A C 1
ATOM 635 O O . SER A 1 78 ? -16.832 21.170 3.133 1.00 62.78 78 SER A O 1
ATOM 637 N N . GLU A 1 79 ? -17.697 20.470 1.185 1.00 58.53 79 GLU A N 1
ATOM 638 C CA . GLU A 1 79 ? -18.427 21.701 0.909 1.00 58.53 79 GLU A CA 1
ATOM 639 C C . GLU A 1 79 ? -19.922 2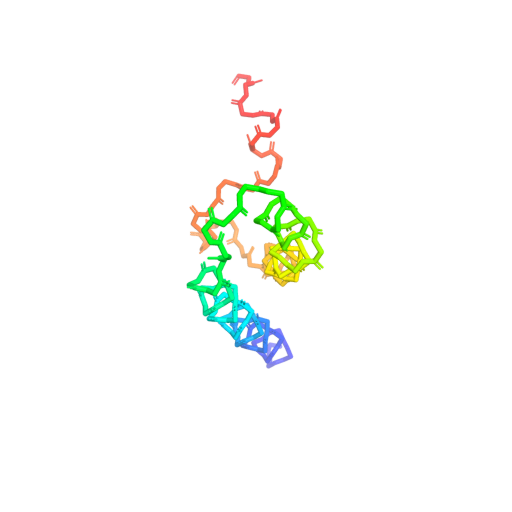1.564 1.223 1.00 58.53 79 GLU A C 1
ATOM 641 O O . GLU A 1 79 ? -20.734 21.108 0.411 1.00 58.53 79 GLU A O 1
ATOM 646 N N . LYS A 1 80 ? -20.270 22.039 2.422 1.00 45.97 80 LYS A N 1
ATOM 647 C CA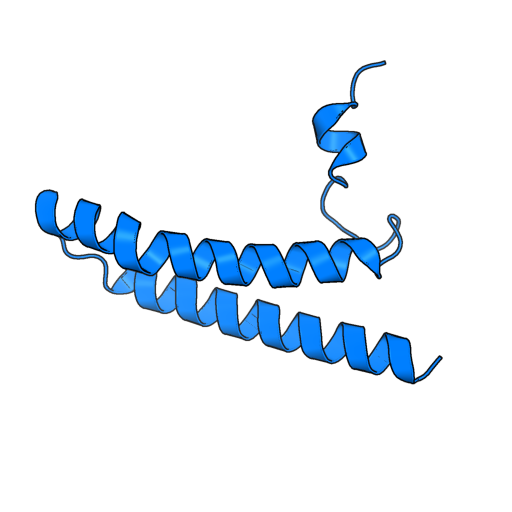 . LYS A 1 80 ? -21.428 22.903 2.664 1.00 45.97 80 LYS A CA 1
ATOM 648 C C . LYS A 1 80 ? -21.043 24.024 3.617 1.00 45.97 80 LYS A C 1
ATOM 650 O O . LYS A 1 80 ? -20.389 23.716 4.636 1.00 45.97 80 LYS A O 1
#